Protein AF-A0A0G3GYQ6-F1 (afdb_monomer_lite)

Secondary structure (DSSP, 8-state):
-------GGGG------B-TTSSSBSB------PPPTT-SS--SEEESSS---SS--GGGTHHHHHTT-EEEEEEEGGG--TTTB-SS-TTSSEEEEEEEETTEEEEEEEEE-

Foldseek 3Di:
DDDAPCDPLVVDDPQQQAAPVRPHGQFDDDDDDDDPPPDPFDAQKDFDFDDDAPDPDCSLPVSCVVVVKTWGMKGFQSNDDPVTGDHDRRLQRKMWTWIDHVPDIDGSDMDHD

Structure (mmCIF, N/CA/C/O backbone):
data_AF-A0A0G3GYQ6-F1
#
_entry.id   AF-A0A0G3GYQ6-F1
#
loop_
_atom_site.group_PDB
_atom_site.id
_atom_site.type_symbol
_atom_site.label_atom_id
_atom_site.label_alt_id
_atom_site.label_comp_id
_atom_site.label_asym_id
_atom_site.label_entity_id
_atom_site.label_seq_id
_atom_site.pdbx_PDB_ins_code
_atom_site.Cartn_x
_atom_site.Cartn_y
_atom_site.Cartn_z
_atom_site.occupancy
_atom_site.B_iso_or_equiv
_atom_site.auth_seq_id
_atom_site.auth_comp_id
_atom_site.auth_asym_id
_atom_site.auth_atom_id
_atom_site.pdbx_PDB_model_num
ATOM 1 N N . MET A 1 1 ? -16.851 11.968 8.392 1.00 50.22 1 MET A N 1
ATOM 2 C CA . MET A 1 1 ? -16.260 11.700 7.066 1.00 50.22 1 MET A CA 1
ATOM 3 C C . MET A 1 1 ? -14.769 11.837 7.265 1.00 50.22 1 MET A C 1
ATOM 5 O O . MET A 1 1 ? -14.338 12.950 7.539 1.00 50.22 1 MET A O 1
ATOM 9 N N . PHE A 1 2 ? -14.035 10.722 7.254 1.00 51.03 2 PHE A N 1
ATOM 10 C CA . PHE A 1 2 ? -12.577 10.763 7.323 1.00 51.03 2 PHE A CA 1
ATOM 11 C C . PHE A 1 2 ? -12.071 11.525 6.097 1.00 51.03 2 PHE A C 1
ATOM 13 O O . PHE A 1 2 ? -12.585 11.336 4.991 1.00 51.03 2 PHE A O 1
ATOM 20 N N . ARG A 1 3 ? -11.129 12.439 6.305 1.00 53.16 3 ARG A N 1
ATOM 21 C CA . ARG A 1 3 ? -10.477 13.178 5.231 1.00 53.16 3 ARG A CA 1
ATOM 22 C C . ARG A 1 3 ? -9.000 12.920 5.414 1.00 53.16 3 ARG A C 1
ATOM 24 O O . ARG A 1 3 ? -8.459 13.262 6.460 1.00 53.16 3 ARG A O 1
ATOM 31 N N . HIS A 1 4 ? -8.403 12.288 4.416 1.00 53.84 4 HIS A N 1
ATOM 32 C CA . HIS A 1 4 ? -6.985 12.001 4.424 1.00 53.84 4 HIS A CA 1
ATOM 33 C C . HIS A 1 4 ? -6.212 13.291 4.739 1.00 53.84 4 HIS A C 1
ATOM 35 O O . HIS A 1 4 ? -6.507 14.321 4.115 1.00 53.84 4 HIS A O 1
ATOM 41 N N . PRO A 1 5 ? -5.284 13.292 5.711 1.00 56.50 5 PRO A N 1
ATOM 42 C CA . PRO A 1 5 ? -4.357 14.403 5.852 1.00 56.50 5 PRO A CA 1
ATOM 43 C C . PRO A 1 5 ? -3.603 14.534 4.527 1.00 56.50 5 PRO A C 1
ATOM 45 O O . PRO A 1 5 ? -2.910 13.608 4.122 1.00 56.50 5 PRO A O 1
ATOM 48 N N . PHE A 1 6 ? -3.820 15.633 3.801 1.00 56.75 6 PHE A N 1
ATOM 49 C CA . PHE A 1 6 ? -3.043 15.917 2.600 1.00 56.75 6 PHE A CA 1
ATOM 50 C C . PHE A 1 6 ? -1.616 16.182 3.047 1.00 56.75 6 PHE A C 1
ATOM 52 O O . PHE A 1 6 ? -1.373 17.110 3.821 1.00 56.75 6 PHE A O 1
ATOM 59 N N . THR A 1 7 ? -0.697 15.354 2.585 1.00 65.06 7 THR A N 1
ATOM 60 C CA . THR A 1 7 ? 0.732 15.551 2.806 1.00 65.06 7 THR A CA 1
ATOM 61 C C . THR A 1 7 ? 1.424 15.954 1.534 1.00 65.06 7 THR A C 1
ATOM 63 O O . THR A 1 7 ? 0.808 15.935 0.471 1.00 65.06 7 THR A O 1
ATOM 66 N N . GLU A 1 8 ? 2.702 16.314 1.627 1.00 66.31 8 GLU A N 1
ATOM 67 C CA . GLU A 1 8 ? 3.511 16.610 0.441 1.00 66.31 8 GLU A CA 1
ATOM 68 C C . GLU A 1 8 ? 3.432 15.458 -0.577 1.00 66.31 8 GLU A C 1
ATOM 70 O O . GLU A 1 8 ? 3.322 15.689 -1.777 1.00 66.31 8 GLU A O 1
ATOM 75 N N . GLN A 1 9 ? 3.353 14.207 -0.108 1.00 66.38 9 GLN A N 1
ATOM 76 C CA . GLN A 1 9 ? 3.163 13.032 -0.960 1.00 66.38 9 GLN A CA 1
ATOM 77 C C . GLN A 1 9 ? 1.810 13.045 -1.688 1.00 66.38 9 GLN A C 1
ATOM 79 O O . GLN A 1 9 ? 1.728 12.636 -2.839 1.00 66.38 9 GLN A O 1
ATOM 84 N N . SER A 1 10 ? 0.751 13.576 -1.073 1.00 64.81 10 SER A N 1
ATOM 85 C CA . SER A 1 10 ? -0.565 13.712 -1.718 1.00 64.81 10 SER A CA 1
ATOM 86 C C . SER A 1 10 ? -0.576 14.724 -2.873 1.00 64.81 10 SER A C 1
ATOM 88 O O . SER A 1 10 ? -1.531 14.745 -3.649 1.00 64.81 10 SER A O 1
ATOM 90 N N . GLU A 1 11 ? 0.447 15.575 -2.983 1.00 69.50 11 GLU A N 1
ATOM 91 C CA . GLU A 1 11 ? 0.607 16.533 -4.083 1.00 69.50 11 GLU A CA 1
ATOM 92 C C . GLU A 1 11 ? 1.354 15.932 -5.284 1.00 69.50 11 GLU A C 1
ATOM 94 O O . GLU A 1 11 ? 1.415 16.553 -6.349 1.00 69.50 11 GLU A O 1
ATOM 99 N N . HIS A 1 12 ? 1.889 14.713 -5.147 1.00 70.88 12 HIS A N 1
ATOM 100 C CA . HIS A 1 12 ? 2.561 14.030 -6.243 1.00 70.88 12 HIS A CA 1
ATOM 101 C C . HIS A 1 12 ? 1.546 13.670 -7.333 1.00 70.88 12 HIS A C 1
ATOM 103 O O . HIS A 1 12 ? 0.529 13.027 -7.081 1.00 70.88 12 HIS A O 1
ATOM 109 N N . THR A 1 13 ? 1.812 14.112 -8.561 1.00 66.62 13 THR A N 1
ATOM 110 C CA . THR A 1 13 ? 0.940 13.858 -9.725 1.00 66.62 13 THR A CA 1
ATOM 111 C C . THR A 1 13 ? 1.658 13.147 -10.865 1.00 66.62 13 THR A C 1
ATOM 113 O O . THR A 1 13 ? 1.001 12.697 -11.804 1.00 66.62 13 THR A O 1
ATOM 116 N N . ASP A 1 14 ? 2.978 12.980 -10.755 1.00 69.94 14 ASP A N 1
ATOM 117 C CA . ASP A 1 14 ? 3.811 12.286 -11.736 1.00 69.94 14 ASP A CA 1
ATOM 118 C C . ASP A 1 14 ? 3.699 10.762 -11.578 1.00 69.94 14 ASP A C 1
ATOM 120 O O . ASP A 1 14 ? 4.665 10.064 -11.284 1.00 69.94 14 ASP A O 1
ATOM 124 N N . PHE A 1 15 ? 2.489 10.237 -11.762 1.00 74.00 15 PHE A N 1
ATOM 125 C CA . PHE A 1 15 ? 2.252 8.804 -11.894 1.00 74.00 15 PHE A CA 1
ATOM 126 C C . PHE A 1 15 ? 2.395 8.413 -13.364 1.00 74.00 15 PHE A C 1
ATOM 128 O O . PHE A 1 15 ? 1.603 8.833 -14.214 1.00 74.00 15 PHE A O 1
ATOM 135 N N . GLN A 1 16 ? 3.394 7.592 -13.678 1.00 76.75 16 GLN A N 1
ATOM 136 C CA . GLN A 1 16 ? 3.562 7.054 -15.023 1.00 76.75 16 GLN A CA 1
ATOM 137 C C . GLN A 1 16 ? 2.802 5.737 -15.148 1.00 76.75 16 GLN A C 1
ATOM 139 O O . GLN A 1 16 ? 3.168 4.725 -14.564 1.00 76.75 16 GLN A O 1
ATOM 144 N N . LEU A 1 17 ? 1.709 5.762 -15.912 1.00 83.81 17 LEU A N 1
ATOM 145 C CA . LEU A 1 17 ? 0.943 4.555 -16.244 1.00 83.81 17 LEU A CA 1
ATOM 146 C C . LEU A 1 17 ? 1.372 3.937 -17.576 1.00 83.81 17 LEU A C 1
ATOM 148 O O . LEU A 1 17 ? 0.964 2.819 -17.891 1.00 83.81 17 LEU A O 1
ATOM 152 N N . LEU A 1 18 ? 2.174 4.666 -18.352 1.00 85.94 18 LEU A N 1
ATOM 153 C CA . LEU A 1 18 ? 2.742 4.227 -19.617 1.00 85.94 18 LEU A CA 1
ATOM 154 C C . LEU A 1 18 ? 4.253 4.088 -19.465 1.00 85.94 18 LEU A C 1
ATOM 156 O O . LEU A 1 18 ? 4.867 4.897 -18.776 1.00 85.94 18 LEU A O 1
ATOM 160 N N . ALA A 1 19 ? 4.810 3.071 -20.111 1.00 85.69 19 ALA A N 1
ATOM 161 C CA . ALA A 1 19 ? 6.244 2.876 -20.244 1.00 85.69 19 ALA A CA 1
ATOM 162 C C . ALA A 1 19 ? 6.891 4.046 -21.007 1.00 85.69 19 ALA A C 1
ATOM 164 O O . ALA A 1 19 ? 6.197 4.843 -21.648 1.00 85.69 19 ALA A O 1
ATOM 165 N N . ASP A 1 20 ? 8.221 4.091 -21.022 1.00 85.12 20 ASP A N 1
ATOM 166 C CA . ASP A 1 20 ? 9.039 5.095 -21.712 1.00 85.12 20 ASP A CA 1
ATOM 167 C C . ASP A 1 20 ? 8.691 5.247 -23.208 1.00 85.12 20 ASP A C 1
ATOM 169 O O . ASP A 1 20 ? 8.897 6.305 -23.807 1.00 85.12 20 ASP A O 1
ATOM 173 N N . ASP A 1 21 ? 8.128 4.201 -23.826 1.00 84.75 21 ASP A N 1
ATOM 174 C CA . ASP A 1 21 ? 7.648 4.224 -25.213 1.00 84.75 21 ASP A CA 1
ATOM 175 C C . ASP A 1 21 ? 6.349 5.037 -25.419 1.00 84.75 21 ASP A C 1
ATOM 177 O O . ASP A 1 21 ? 5.973 5.326 -26.558 1.00 84.75 21 ASP A O 1
ATOM 181 N N . GLY A 1 22 ? 5.666 5.421 -24.336 1.00 84.38 22 GLY A N 1
ATOM 182 C CA . GLY A 1 22 ? 4.427 6.200 -24.329 1.00 84.38 22 GLY A CA 1
ATOM 183 C C . GLY A 1 22 ? 3.195 5.459 -24.857 1.00 84.38 22 GLY A C 1
ATOM 184 O O . GLY A 1 22 ? 2.182 6.093 -25.156 1.00 84.38 22 GLY A O 1
ATOM 185 N N . THR A 1 23 ? 3.261 4.139 -25.020 1.00 83.94 23 THR A N 1
ATOM 186 C CA . THR A 1 23 ? 2.219 3.327 -25.674 1.00 83.94 23 THR A CA 1
ATOM 187 C C . THR A 1 23 ? 1.828 2.079 -24.892 1.00 83.94 23 THR A C 1
ATOM 189 O O . THR A 1 23 ? 0.663 1.677 -24.933 1.00 83.94 23 THR A O 1
ATOM 192 N N . SER A 1 24 ? 2.769 1.478 -24.170 1.00 85.12 24 SER A N 1
ATOM 193 C CA . SER A 1 24 ? 2.560 0.262 -23.389 1.00 85.12 24 SER A CA 1
ATOM 194 C C . SER A 1 24 ? 2.250 0.614 -21.931 1.00 85.12 24 SER A C 1
ATOM 196 O O . SER A 1 24 ? 2.861 1.540 -21.408 1.00 85.12 24 SER A O 1
ATOM 198 N N . PRO A 1 25 ? 1.332 -0.083 -21.236 1.00 89.19 25 PRO A N 1
ATOM 199 C CA . PRO A 1 25 ? 1.132 0.137 -19.804 1.00 89.19 25 PRO A CA 1
ATOM 200 C C . PRO A 1 25 ? 2.360 -0.323 -19.002 1.00 89.19 25 PRO A C 1
ATOM 202 O O . PRO A 1 25 ? 2.966 -1.332 -19.359 1.00 89.19 25 PRO A O 1
ATOM 205 N N . VAL A 1 26 ? 2.693 0.352 -17.896 1.00 89.62 26 VAL A N 1
ATOM 206 C CA . VAL A 1 26 ? 3.816 -0.055 -17.014 1.00 89.62 26 VAL A CA 1
ATOM 207 C C . VAL A 1 26 ? 3.558 -1.371 -16.271 1.00 89.62 26 VAL A C 1
ATOM 209 O O . VAL A 1 26 ? 4.496 -2.052 -15.866 1.00 89.62 26 VAL A O 1
ATOM 212 N N . LEU A 1 27 ? 2.284 -1.755 -16.129 1.00 88.81 27 LEU A N 1
ATOM 213 C CA . LEU A 1 27 ? 1.847 -2.983 -15.468 1.00 88.81 27 LEU A CA 1
ATOM 214 C C . LEU A 1 27 ? 0.924 -3.809 -16.360 1.00 88.81 27 LEU A C 1
ATOM 216 O O . LEU A 1 27 ? -0.007 -3.294 -16.988 1.00 88.81 27 LEU A O 1
ATOM 220 N N . ARG A 1 28 ? 1.122 -5.127 -16.347 1.00 87.62 28 ARG A N 1
ATOM 221 C CA . ARG A 1 28 ? 0.166 -6.088 -16.908 1.00 87.62 28 ARG A CA 1
ATOM 222 C C . ARG A 1 28 ? -0.876 -6.499 -15.877 1.00 87.62 28 ARG A C 1
ATOM 224 O O . ARG A 1 28 ? -0.615 -6.577 -14.681 1.00 87.62 28 ARG A O 1
ATOM 231 N N . GLN A 1 29 ? -2.062 -6.846 -16.371 1.00 86.50 29 GLN A N 1
ATOM 232 C CA . GLN A 1 29 ? -3.058 -7.539 -15.560 1.00 86.50 29 GLN A CA 1
ATOM 233 C C . GLN A 1 29 ? -2.521 -8.903 -15.117 1.00 86.50 29 GLN A C 1
ATOM 235 O O . GLN A 1 29 ? -1.895 -9.612 -15.906 1.00 86.50 29 GLN A O 1
ATOM 240 N N . ALA A 1 30 ? -2.822 -9.289 -13.881 1.00 85.12 30 ALA A N 1
ATOM 241 C CA . ALA A 1 30 ? -2.420 -10.571 -13.327 1.00 85.12 30 ALA A CA 1
ATOM 242 C C . ALA A 1 30 ? -3.441 -11.093 -12.321 1.00 85.12 30 ALA A C 1
ATOM 244 O O . ALA A 1 30 ? -4.244 -10.343 -11.764 1.00 85.12 30 ALA A O 1
ATOM 245 N N . TRP A 1 31 ? -3.381 -12.399 -12.087 1.00 86.00 31 TRP A N 1
ATOM 246 C CA . TRP A 1 31 ? -4.135 -13.051 -11.028 1.00 86.00 31 TRP A CA 1
ATOM 247 C C . TRP A 1 31 ? -3.343 -13.005 -9.726 1.00 86.00 31 TRP A C 1
ATOM 249 O O . TRP A 1 31 ? -2.136 -13.236 -9.727 1.00 86.00 31 TRP A O 1
ATOM 259 N N . LEU A 1 32 ? -4.036 -12.773 -8.613 1.00 87.12 32 LEU A N 1
ATOM 260 C CA . LEU A 1 32 ? -3.458 -12.984 -7.293 1.00 87.12 32 LEU A CA 1
ATOM 261 C C . LEU A 1 32 ? -3.464 -14.478 -6.982 1.00 87.12 32 LEU A C 1
ATOM 263 O O . LEU A 1 32 ? -4.498 -15.141 -7.094 1.00 87.12 32 LEU A O 1
ATOM 267 N N . HIS A 1 33 ? -2.312 -14.998 -6.575 1.00 84.69 33 HIS A N 1
ATOM 268 C CA . HIS A 1 33 ? -2.175 -16.366 -6.104 1.00 84.69 33 HIS A CA 1
ATOM 269 C C . HIS A 1 33 ? -1.599 -16.352 -4.684 1.00 84.69 33 HIS A C 1
ATOM 271 O O . HIS A 1 33 ? -0.667 -15.586 -4.434 1.00 84.69 33 HIS A O 1
ATOM 277 N N . PRO A 1 34 ? -2.109 -17.185 -3.755 1.00 86.81 34 PRO A N 1
ATOM 278 C CA . PRO A 1 34 ? -1.518 -17.315 -2.432 1.00 86.81 34 PRO A CA 1
ATOM 279 C C . PRO A 1 34 ? -0.034 -17.660 -2.519 1.00 86.81 34 PRO A C 1
ATOM 281 O O . PRO A 1 34 ? 0.370 -18.524 -3.306 1.00 86.81 34 PRO A O 1
ATOM 284 N N . MET A 1 35 ? 0.757 -16.990 -1.693 1.00 83.19 35 MET A N 1
ATOM 285 C CA . MET A 1 35 ? 2.184 -17.236 -1.592 1.00 83.19 35 MET A CA 1
ATOM 286 C C . MET A 1 35 ? 2.454 -18.341 -0.554 1.00 83.19 35 MET A C 1
ATOM 288 O O . MET A 1 35 ? 1.768 -18.385 0.472 1.00 83.19 35 MET A O 1
ATOM 292 N N . PRO A 1 36 ? 3.412 -19.257 -0.794 1.00 85.12 36 PRO A N 1
ATOM 293 C CA . PRO A 1 36 ? 3.892 -20.176 0.235 1.00 85.12 36 PRO A CA 1
ATOM 294 C C . PRO A 1 36 ? 4.391 -19.416 1.469 1.00 85.12 36 PRO A C 1
ATOM 296 O O . PRO A 1 36 ? 4.950 -18.329 1.343 1.00 85.12 36 PRO A O 1
ATOM 299 N N . ALA A 1 37 ? 4.218 -19.998 2.658 1.00 79.94 37 ALA A N 1
ATOM 300 C CA . ALA A 1 37 ? 4.618 -19.358 3.915 1.00 79.94 37 ALA A CA 1
ATOM 301 C C . ALA A 1 37 ? 6.139 -19.131 4.041 1.00 79.94 37 ALA A C 1
ATOM 303 O O . ALA A 1 37 ? 6.571 -18.321 4.853 1.00 79.94 37 ALA A O 1
ATOM 304 N N . ASP A 1 38 ? 6.939 -19.859 3.264 1.00 83.06 38 ASP A N 1
ATOM 305 C CA . ASP A 1 38 ? 8.401 -19.818 3.218 1.00 83.06 38 ASP A CA 1
ATOM 306 C C . ASP A 1 38 ? 8.948 -19.079 1.988 1.00 83.06 38 ASP A C 1
ATOM 308 O O . ASP A 1 38 ? 10.138 -19.167 1.691 1.00 83.06 38 ASP A O 1
ATOM 312 N N . ALA A 1 39 ? 8.099 -18.368 1.244 1.00 82.81 39 ALA A N 1
ATOM 313 C CA . ALA A 1 39 ? 8.555 -17.629 0.081 1.00 82.81 39 ALA A CA 1
ATOM 314 C C . ALA A 1 39 ? 9.468 -16.460 0.479 1.00 82.81 39 ALA A C 1
ATOM 316 O O . ALA A 1 39 ? 9.103 -15.599 1.274 1.00 82.81 39 ALA A O 1
ATOM 317 N N . GLU A 1 40 ? 10.639 -16.397 -0.149 1.00 83.81 40 GLU A N 1
ATOM 318 C CA . GLU A 1 40 ? 11.615 -15.312 0.007 1.00 83.81 40 GLU A CA 1
ATOM 319 C C . GLU A 1 40 ? 11.281 -14.124 -0.916 1.00 83.81 40 GLU A C 1
ATOM 321 O O . GLU A 1 40 ? 12.120 -13.661 -1.688 1.00 83.81 40 GLU A O 1
ATOM 326 N N . ARG A 1 41 ? 10.019 -13.680 -0.919 1.00 83.94 41 ARG A N 1
ATOM 327 C CA . ARG A 1 41 ? 9.543 -12.557 -1.739 1.00 83.94 41 ARG A CA 1
ATOM 328 C C . ARG A 1 41 ? 8.542 -11.709 -0.972 1.00 83.94 41 ARG A C 1
ATOM 330 O O . ARG A 1 41 ? 7.770 -12.236 -0.175 1.00 83.94 41 ARG A O 1
ATOM 337 N N . THR A 1 42 ? 8.528 -10.415 -1.266 1.00 87.81 42 THR A N 1
ATOM 338 C CA . THR A 1 42 ? 7.492 -9.503 -0.786 1.00 87.81 42 THR A CA 1
ATOM 339 C C . THR A 1 42 ? 6.163 -9.854 -1.468 1.00 87.81 42 THR A C 1
ATOM 341 O O . THR A 1 42 ? 6.123 -10.021 -2.690 1.00 87.81 42 THR A O 1
ATOM 344 N N . PRO A 1 43 ? 5.061 -10.041 -0.726 1.00 90.19 43 PRO A N 1
ATOM 345 C CA . PRO A 1 43 ? 3.751 -10.245 -1.329 1.00 90.19 43 PRO A CA 1
ATOM 346 C C . PRO A 1 43 ? 3.179 -8.917 -1.839 1.00 90.19 43 PRO A C 1
ATOM 348 O O . PRO A 1 43 ? 3.153 -7.929 -1.116 1.00 90.19 43 PRO A O 1
ATOM 351 N N . ILE A 1 44 ? 2.610 -8.924 -3.047 1.00 91.75 44 ILE A N 1
ATOM 352 C CA . ILE A 1 44 ? 1.899 -7.754 -3.596 1.00 91.75 44 ILE A CA 1
ATOM 353 C C . ILE A 1 44 ? 0.695 -7.332 -2.746 1.00 91.75 44 ILE A C 1
ATOM 355 O O . ILE A 1 44 ? 0.312 -6.171 -2.750 1.00 91.75 44 ILE A O 1
ATOM 359 N N . LEU A 1 45 ? 0.059 -8.278 -2.053 1.00 92.88 45 LEU A N 1
ATOM 360 C CA . LEU A 1 45 ? -1.085 -8.036 -1.183 1.00 92.88 45 LEU A CA 1
ATOM 361 C C . LEU A 1 45 ? -0.846 -8.747 0.143 1.00 92.88 45 LEU A C 1
ATOM 363 O O . LEU A 1 45 ? -0.795 -9.978 0.186 1.00 92.88 45 LEU A O 1
ATOM 367 N N . THR A 1 46 ? -0.797 -7.972 1.218 1.00 92.00 46 THR A N 1
ATOM 368 C CA . THR A 1 46 ? -0.845 -8.490 2.585 1.00 92.00 46 THR A CA 1
ATOM 369 C C . THR A 1 46 ? -2.195 -8.145 3.186 1.00 92.00 46 THR A C 1
ATOM 371 O O . THR A 1 46 ? -2.605 -6.990 3.158 1.00 92.00 46 THR A O 1
ATOM 374 N N . VAL A 1 47 ? -2.891 -9.145 3.726 1.00 92.12 47 VAL A N 1
ATOM 375 C CA . VAL A 1 47 ? -4.123 -8.973 4.509 1.00 92.12 47 VAL A CA 1
ATOM 376 C C . VAL A 1 47 ? -3.785 -9.319 5.951 1.00 92.12 47 VAL A C 1
ATOM 378 O O . VAL A 1 47 ? -3.228 -10.390 6.199 1.00 92.12 47 VAL A O 1
ATOM 381 N N . GLY A 1 48 ? -4.112 -8.447 6.896 1.00 86.56 48 GLY A N 1
ATOM 382 C CA . GLY A 1 48 ? -3.736 -8.662 8.289 1.00 86.56 48 GLY A CA 1
ATOM 383 C C . GLY A 1 48 ? -4.194 -7.550 9.215 1.00 86.56 48 GLY A C 1
ATOM 384 O O . GLY A 1 48 ? -4.964 -6.680 8.816 1.00 86.56 48 GLY A O 1
ATOM 385 N N . ASP A 1 49 ? -3.705 -7.616 10.451 1.00 73.62 49 ASP A N 1
ATOM 386 C CA . ASP A 1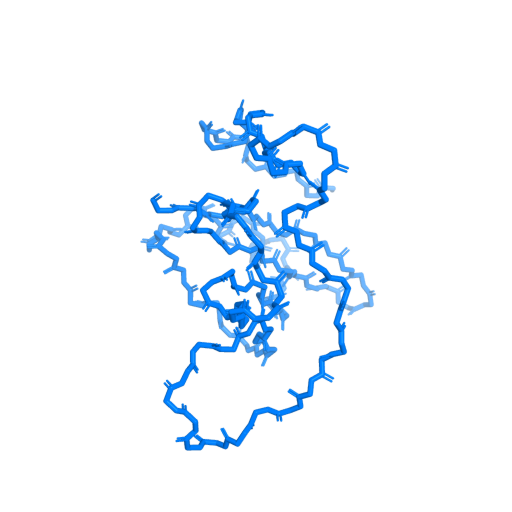 49 ? -4.156 -6.753 11.544 1.00 73.62 49 ASP A CA 1
ATOM 387 C C . ASP A 1 49 ? -3.276 -5.504 11.734 1.00 73.62 49 ASP A C 1
ATOM 389 O O . ASP A 1 49 ? -3.762 -4.500 12.246 1.00 73.62 49 ASP A O 1
ATOM 393 N N . GLU A 1 50 ? -2.015 -5.523 11.276 1.00 85.25 50 GLU A N 1
ATOM 394 C CA . GLU A 1 50 ? -1.080 -4.396 11.415 1.00 85.25 50 GLU A CA 1
ATOM 395 C C . GLU A 1 50 ? -0.386 -4.049 10.084 1.00 85.25 50 GLU A C 1
ATOM 397 O O . GLU A 1 50 ? 0.071 -4.955 9.375 1.00 85.25 50 GLU A O 1
ATOM 402 N N . PRO A 1 51 ? -0.280 -2.754 9.727 1.00 87.12 51 PRO A N 1
ATOM 403 C CA . PRO A 1 51 ? 0.444 -2.321 8.541 1.00 87.12 51 PRO A CA 1
ATOM 404 C C . PRO A 1 51 ? 1.958 -2.321 8.785 1.00 87.12 51 PRO A C 1
ATOM 406 O O . PRO A 1 51 ? 2.443 -1.787 9.780 1.00 87.12 51 PRO A O 1
ATOM 409 N N . THR A 1 52 ? 2.730 -2.838 7.830 1.00 85.88 52 THR A N 1
ATOM 410 C CA . THR A 1 52 ? 4.165 -2.532 7.738 1.00 85.88 52 THR A CA 1
ATOM 411 C C . THR A 1 52 ? 4.323 -1.245 6.944 1.00 85.88 52 THR A C 1
ATOM 413 O O . THR A 1 52 ? 4.024 -1.231 5.755 1.00 85.88 52 THR A O 1
ATOM 416 N N . LEU A 1 53 ? 4.730 -0.163 7.609 1.00 87.38 53 LEU A N 1
ATOM 417 C CA . LEU A 1 53 ? 4.894 1.148 6.982 1.00 87.38 53 LEU A CA 1
ATOM 418 C C . LEU A 1 53 ? 6.290 1.279 6.353 1.00 87.38 53 LEU A C 1
ATOM 420 O O . LEU A 1 53 ? 7.273 0.839 6.943 1.00 87.38 53 LEU A O 1
ATOM 424 N N . ILE A 1 54 ? 6.383 1.935 5.193 1.00 84.06 54 ILE A N 1
ATOM 425 C CA . ILE A 1 54 ? 7.664 2.330 4.573 1.00 84.06 54 ILE A CA 1
ATOM 426 C C . ILE A 1 54 ? 8.296 3.456 5.400 1.00 84.06 54 ILE A C 1
ATOM 428 O O . ILE A 1 54 ? 9.500 3.476 5.649 1.00 84.06 54 ILE A O 1
ATOM 432 N N . GLN A 1 55 ? 7.460 4.392 5.849 1.00 80.44 55 GLN A N 1
ATOM 433 C CA . GLN A 1 55 ? 7.819 5.483 6.744 1.00 80.44 55 GLN A CA 1
ATOM 434 C C . GLN A 1 55 ? 7.112 5.234 8.080 1.00 80.44 55 GLN A C 1
ATOM 436 O O . GLN A 1 55 ? 5.882 5.302 8.149 1.00 80.44 55 GLN A O 1
ATOM 441 N N . GLU A 1 56 ? 7.875 4.916 9.130 1.00 75.12 56 GLU A N 1
ATOM 442 C CA . GLU A 1 56 ? 7.362 4.629 10.482 1.00 75.12 56 GLU A CA 1
ATOM 443 C C . GLU A 1 56 ? 6.873 5.905 11.196 1.00 75.12 56 GLU A C 1
ATOM 445 O O . GLU A 1 56 ? 7.401 6.328 12.226 1.00 75.12 56 GLU A O 1
ATOM 450 N N . GLU A 1 57 ? 5.852 6.549 10.636 1.00 76.44 57 GLU A N 1
ATOM 451 C CA . GLU A 1 57 ? 5.262 7.768 11.177 1.00 76.44 57 GLU A CA 1
ATOM 452 C C . GLU A 1 57 ? 3.801 7.534 11.574 1.00 76.44 57 GLU A C 1
ATOM 454 O O . GLU A 1 57 ? 2.935 7.313 10.728 1.00 76.44 57 GLU A O 1
ATOM 459 N N . GLY A 1 58 ? 3.501 7.658 12.872 1.00 76.19 58 GLY A N 1
ATOM 460 C CA . GLY A 1 58 ? 2.141 7.475 13.402 1.00 76.19 58 GLY A CA 1
ATOM 461 C C . GLY A 1 58 ? 1.103 8.439 12.816 1.0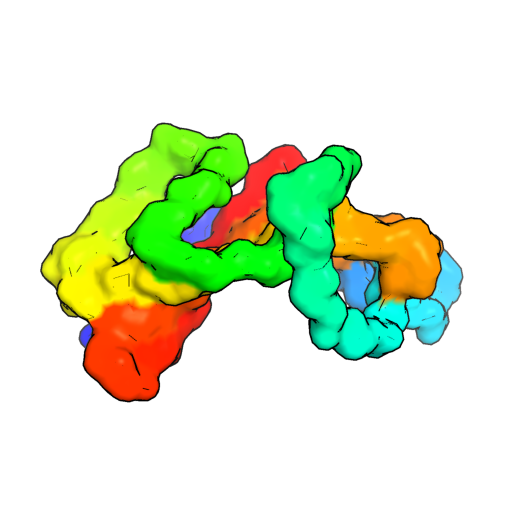0 76.19 58 GLY A C 1
ATOM 462 O O . GLY A 1 58 ? -0.086 8.143 12.813 1.00 76.19 58 GLY A O 1
ATOM 463 N N . TYR A 1 59 ? 1.522 9.562 12.218 1.00 80.69 59 TYR A N 1
ATOM 464 C CA . TYR A 1 59 ? 0.587 10.514 11.609 1.00 80.69 59 TYR A CA 1
ATOM 465 C C . TYR A 1 59 ? -0.288 9.874 10.506 1.00 80.69 59 TYR A C 1
ATOM 467 O O . TYR A 1 59 ? -1.421 10.319 10.306 1.00 80.69 59 TYR A O 1
ATOM 475 N N . TYR A 1 60 ? 0.208 8.845 9.807 1.00 82.00 60 TYR A N 1
ATOM 476 C CA . TYR A 1 60 ? -0.549 8.147 8.765 1.00 82.00 60 TYR A CA 1
ATOM 477 C C . TYR A 1 60 ? -1.692 7.297 9.349 1.00 82.00 60 TYR A C 1
ATOM 479 O O . TYR A 1 60 ? -2.784 7.245 8.781 1.00 82.00 60 TYR A O 1
ATOM 487 N N . THR A 1 61 ? -1.454 6.645 10.488 1.00 87.44 61 THR A N 1
ATOM 488 C CA . THR A 1 61 ? -2.343 5.631 11.072 1.00 87.44 61 THR A CA 1
ATOM 489 C C . THR A 1 61 ? -3.235 6.198 12.176 1.00 87.44 61 THR A C 1
ATOM 491 O O . THR A 1 61 ? -4.435 5.917 12.196 1.00 87.44 61 THR A O 1
ATOM 494 N N . ASP A 1 62 ? -2.700 7.069 13.037 1.00 88.88 62 ASP A N 1
ATOM 495 C CA . ASP A 1 62 ? -3.379 7.587 14.231 1.00 88.88 62 ASP A CA 1
ATOM 496 C C . ASP A 1 62 ? -4.755 8.217 13.932 1.00 88.88 62 ASP A C 1
ATOM 498 O O . ASP A 1 62 ? -5.706 7.956 14.680 1.00 88.88 62 ASP A O 1
ATOM 502 N N . PRO A 1 63 ? -4.936 9.028 12.864 1.00 88.31 63 PRO A N 1
ATOM 503 C CA . PRO A 1 63 ? -6.234 9.633 12.573 1.00 88.31 63 PRO A CA 1
ATOM 504 C C . PRO A 1 63 ? -7.290 8.609 12.137 1.00 88.31 63 PRO A C 1
ATOM 506 O O . PRO A 1 63 ? -8.468 8.779 12.448 1.00 88.31 63 PRO A O 1
ATOM 509 N N . LEU A 1 64 ? -6.885 7.554 11.420 1.00 90.00 64 LEU A N 1
ATOM 510 C CA . LEU A 1 64 ? -7.771 6.468 10.989 1.00 90.00 64 LEU A CA 1
ATOM 511 C C . LEU A 1 64 ? -8.216 5.643 12.195 1.00 90.00 64 LEU A C 1
ATOM 513 O O . LEU A 1 64 ? -9.415 5.455 12.412 1.00 90.00 64 LEU A O 1
ATOM 517 N N . GLU A 1 65 ? -7.254 5.221 13.008 1.00 90.88 65 GLU A N 1
ATOM 518 C CA . GLU A 1 65 ? -7.491 4.410 14.201 1.00 90.88 65 GLU A CA 1
ATOM 519 C C . GLU A 1 65 ? -8.351 5.157 15.229 1.00 90.88 65 GLU A C 1
ATOM 521 O O . GLU A 1 65 ? -9.302 4.595 15.777 1.00 90.88 65 GLU A O 1
ATOM 526 N N . SER A 1 66 ? -8.112 6.460 15.414 1.00 91.56 66 SER A N 1
ATOM 527 C CA . SER A 1 66 ? -8.928 7.318 16.289 1.00 91.56 66 SER A CA 1
ATOM 528 C C . SER A 1 66 ? -10.382 7.457 15.816 1.00 91.56 66 SER A C 1
ATOM 530 O O . SER A 1 66 ? -11.288 7.602 16.638 1.00 91.56 66 SER A O 1
ATOM 532 N N . ASP A 1 67 ? -10.624 7.374 14.504 1.00 92.06 67 ASP A N 1
ATOM 533 C CA . ASP A 1 67 ? -11.960 7.370 13.889 1.00 92.06 67 ASP A CA 1
ATOM 534 C C . ASP A 1 67 ? -12.604 5.962 13.862 1.00 92.06 67 ASP A C 1
ATOM 536 O O . ASP A 1 67 ? -13.701 5.777 13.309 1.00 92.06 67 ASP A O 1
ATOM 540 N N . GLY A 1 68 ? -11.950 4.965 14.467 1.00 93.56 68 GLY A N 1
ATOM 541 C CA . GLY A 1 68 ? -12.412 3.581 14.562 1.00 93.56 68 GLY A CA 1
ATOM 542 C C . GLY A 1 68 ? -12.215 2.769 13.283 1.00 93.56 68 GLY A C 1
ATOM 543 O O . GLY A 1 68 ? -12.941 1.800 13.071 1.00 93.56 68 GLY A O 1
ATOM 544 N N . TRP A 1 69 ? -11.308 3.191 12.402 1.00 94.00 69 TRP A N 1
ATOM 545 C CA . TRP A 1 69 ? -10.882 2.386 11.263 1.00 94.00 69 TRP A CA 1
ATOM 546 C C . TRP A 1 69 ? -9.787 1.411 11.681 1.00 94.00 69 TRP A C 1
ATOM 548 O O . TRP A 1 69 ? -8.845 1.778 12.373 1.00 94.00 69 TRP A O 1
ATOM 558 N N . GLU A 1 70 ? -9.896 0.180 11.205 1.00 94.00 70 GLU A N 1
ATOM 559 C CA . GLU A 1 70 ? -8.933 -0.892 11.436 1.00 94.00 70 GLU A CA 1
ATOM 560 C C . GLU A 1 70 ? -8.175 -1.160 10.138 1.00 94.00 70 GLU A C 1
ATOM 562 O O . GLU A 1 70 ? -8.774 -1.125 9.053 1.00 94.00 70 GLU A O 1
ATOM 567 N N . PHE A 1 71 ? -6.873 -1.439 10.230 1.00 94.38 71 PHE A N 1
ATOM 568 C CA . PHE A 1 71 ? -6.117 -1.907 9.074 1.00 94.38 71 PHE A CA 1
ATOM 569 C C . PHE A 1 71 ? -6.756 -3.189 8.525 1.00 94.38 71 PHE A C 1
ATOM 571 O O . PHE A 1 71 ? -7.301 -4.015 9.261 1.00 94.38 71 PHE A O 1
ATOM 578 N N . PHE A 1 72 ? -6.755 -3.316 7.202 1.00 95.38 72 PHE A N 1
ATOM 579 C CA . PHE A 1 72 ? -7.297 -4.483 6.519 1.00 95.38 72 PHE A CA 1
ATOM 580 C C . PHE A 1 72 ? -6.262 -5.121 5.605 1.00 95.38 72 PHE A C 1
ATOM 582 O O . PHE A 1 72 ? -6.068 -6.337 5.636 1.00 95.38 72 PHE A O 1
ATOM 589 N N . ALA A 1 73 ? -5.638 -4.310 4.754 1.00 95.56 73 ALA A N 1
ATOM 590 C CA . ALA A 1 73 ? -4.685 -4.801 3.779 1.00 95.56 73 ALA A CA 1
ATOM 591 C C . ALA A 1 73 ? -3.742 -3.705 3.290 1.00 95.56 73 ALA A C 1
ATOM 593 O O . ALA A 1 73 ? -4.103 -2.528 3.291 1.00 95.56 73 ALA A O 1
ATOM 594 N N . CYS A 1 74 ? -2.571 -4.093 2.798 1.00 94.50 74 CYS A N 1
ATOM 595 C CA . CYS A 1 74 ? -1.716 -3.227 1.996 1.00 94.50 74 CYS A CA 1
ATOM 596 C C . CYS A 1 74 ? -1.411 -3.872 0.644 1.00 94.50 74 CYS A C 1
ATOM 598 O O . CYS A 1 74 ? -1.276 -5.094 0.538 1.00 94.50 74 CYS A O 1
ATOM 600 N N . PHE A 1 75 ? -1.321 -3.028 -0.379 1.00 93.44 75 PHE A N 1
ATOM 601 C CA . PHE A 1 75 ? -0.739 -3.377 -1.663 1.00 93.44 75 PHE A CA 1
ATOM 602 C C . PHE A 1 75 ? 0.678 -2.831 -1.701 1.00 93.44 75 PHE A C 1
ATOM 604 O O . PHE A 1 75 ? 0.832 -1.614 -1.637 1.00 93.44 75 PHE A O 1
ATOM 611 N N . ASP A 1 76 ? 1.668 -3.712 -1.775 1.00 92.19 76 ASP A N 1
ATOM 612 C CA . ASP A 1 76 ? 3.084 -3.355 -1.798 1.00 92.19 76 ASP A CA 1
ATOM 613 C C . ASP A 1 76 ? 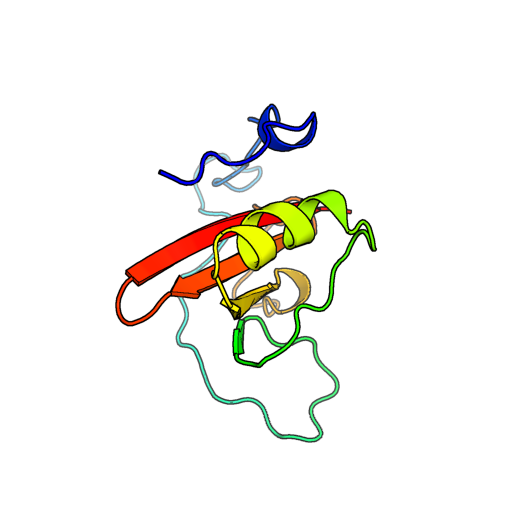3.640 -3.595 -3.196 1.00 92.19 76 ASP A C 1
ATOM 615 O O . ASP A 1 76 ? 3.547 -4.703 -3.738 1.00 92.19 76 ASP A O 1
ATOM 619 N N . GLU A 1 77 ? 4.171 -2.547 -3.816 1.00 91.81 77 GLU A N 1
ATOM 620 C CA . GLU A 1 77 ? 4.638 -2.670 -5.183 1.00 91.81 77 GLU A CA 1
ATOM 621 C C . GLU A 1 77 ? 5.943 -3.440 -5.341 1.00 91.81 77 GLU A C 1
ATOM 623 O O . GLU A 1 77 ? 6.171 -4.006 -6.409 1.00 91.81 77 GLU A O 1
ATOM 628 N N . ASP A 1 78 ? 6.738 -3.581 -4.278 1.00 90.69 78 ASP A N 1
ATOM 629 C CA . ASP A 1 78 ? 7.900 -4.476 -4.266 1.00 90.69 78 ASP A CA 1
ATOM 630 C C . ASP A 1 78 ? 7.485 -5.942 -4.513 1.00 90.69 78 ASP A C 1
ATOM 632 O O . ASP A 1 78 ? 8.281 -6.777 -4.939 1.00 90.69 78 ASP A O 1
ATOM 636 N N . GLY A 1 79 ? 6.199 -6.258 -4.324 1.00 90.94 79 GLY A N 1
ATOM 637 C CA . GLY A 1 79 ? 5.624 -7.558 -4.640 1.00 90.94 79 GLY A CA 1
ATOM 638 C C . GLY A 1 79 ? 5.263 -7.803 -6.109 1.00 90.94 79 GLY A C 1
ATOM 639 O O . GLY A 1 79 ? 4.784 -8.899 -6.424 1.00 90.94 79 GLY A O 1
ATOM 640 N N . TYR A 1 80 ? 5.450 -6.844 -7.026 1.00 90.56 80 TYR A N 1
ATOM 641 C CA . TYR A 1 80 ? 5.292 -7.120 -8.459 1.00 90.56 80 TYR A CA 1
ATOM 642 C C . TYR A 1 80 ? 6.334 -8.137 -8.931 1.00 90.56 80 TYR A C 1
ATOM 644 O O . TYR A 1 80 ? 7.523 -8.005 -8.656 1.00 90.56 80 TYR A O 1
ATOM 652 N N . CYS A 1 81 ? 5.912 -9.146 -9.697 1.00 85.44 81 CYS A N 1
ATOM 653 C CA . CYS A 1 81 ? 6.877 -10.008 -10.370 1.00 85.44 81 CYS A CA 1
ATOM 654 C C . CYS A 1 81 ? 7.391 -9.370 -11.672 1.00 85.44 81 CYS A C 1
ATOM 656 O O . CYS A 1 81 ? 6.695 -8.575 -12.306 1.00 85.44 81 CYS A O 1
ATOM 658 N N . ASP A 1 82 ? 8.575 -9.793 -12.121 1.00 81.31 82 ASP A N 1
ATOM 659 C CA . ASP A 1 82 ? 9.226 -9.307 -13.351 1.00 81.31 82 ASP A CA 1
ATOM 660 C C . ASP A 1 82 ? 8.357 -9.451 -14.618 1.00 81.31 82 ASP A C 1
ATOM 662 O O . ASP A 1 82 ? 8.562 -8.769 -15.616 1.00 81.31 82 ASP A O 1
ATOM 666 N N . GLU A 1 83 ? 7.384 -10.365 -14.614 1.00 83.50 8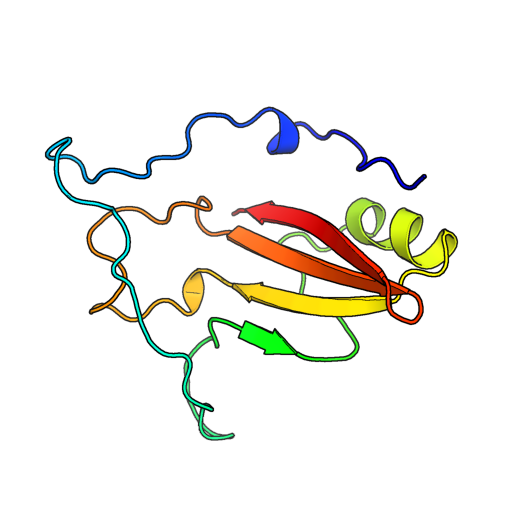3 GLU A N 1
ATOM 667 C CA . GLU A 1 83 ? 6.463 -10.562 -15.741 1.00 83.50 83 GLU A CA 1
ATOM 668 C C . GLU A 1 83 ? 5.283 -9.572 -15.724 1.00 83.50 83 GLU A C 1
ATOM 670 O O . GLU A 1 83 ? 4.614 -9.383 -16.750 1.00 83.50 83 GLU A O 1
ATOM 675 N N . GLN A 1 84 ? 5.013 -8.966 -14.562 1.00 86.50 84 GLN A N 1
ATOM 676 C CA . GLN A 1 84 ? 3.952 -7.988 -14.330 1.00 86.50 84 GLN A CA 1
ATOM 677 C C . GLN A 1 84 ? 4.436 -6.557 -14.544 1.00 86.50 84 GLN A C 1
ATOM 679 O O . GLN A 1 84 ? 3.735 -5.796 -15.215 1.00 86.50 84 GLN A O 1
ATOM 684 N N . LEU A 1 85 ? 5.594 -6.205 -13.981 1.00 87.94 85 LEU A N 1
ATOM 685 C CA . LEU A 1 85 ? 6.199 -4.882 -14.099 1.00 87.94 85 LEU A CA 1
ATOM 686 C C . LEU A 1 85 ? 7.030 -4.800 -15.379 1.00 87.94 85 LEU A C 1
ATOM 688 O O . LEU A 1 85 ? 8.009 -5.519 -15.543 1.00 87.94 85 LEU A O 1
ATOM 692 N N . LEU A 1 86 ? 6.612 -3.944 -16.308 1.00 83.44 86 LEU A N 1
ATOM 693 C CA . LEU A 1 86 ? 7.251 -3.823 -17.620 1.00 83.44 86 LEU A CA 1
ATOM 694 C C . LEU A 1 86 ? 8.271 -2.694 -17.696 1.00 83.44 86 LEU A C 1
ATOM 696 O O . LEU A 1 86 ? 9.111 -2.710 -18.593 1.00 83.44 86 LEU A O 1
ATOM 700 N N . ASP A 1 87 ? 8.154 -1.716 -16.804 1.00 84.50 87 ASP A N 1
A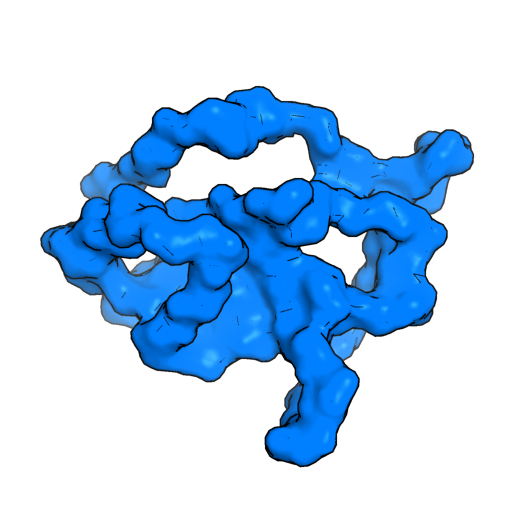TOM 701 C CA . ASP A 1 87 ? 9.009 -0.539 -16.790 1.00 84.50 87 ASP A CA 1
ATOM 702 C C . ASP A 1 87 ? 9.079 0.036 -15.365 1.00 84.50 87 ASP A C 1
ATOM 704 O O . ASP A 1 87 ? 9.589 -0.627 -14.463 1.00 84.50 87 ASP A O 1
ATOM 708 N N . GLN A 1 88 ? 8.518 1.224 -15.136 1.00 85.75 88 GLN A N 1
ATOM 709 C CA . GLN A 1 88 ? 8.582 1.918 -13.855 1.00 85.75 88 GLN A CA 1
ATOM 710 C C . GLN A 1 88 ? 7.481 1.497 -12.881 1.00 85.75 88 GLN A C 1
ATOM 712 O O . GLN A 1 88 ? 6.345 1.213 -13.266 1.00 85.75 88 GLN A O 1
ATOM 717 N N . TYR A 1 89 ? 7.830 1.539 -11.598 1.00 87.69 89 TYR A N 1
ATOM 718 C CA . TYR A 1 89 ? 6.947 1.348 -10.453 1.00 87.69 89 TYR A CA 1
ATOM 719 C C . TYR A 1 89 ? 5.918 2.492 -10.371 1.00 87.69 89 TYR A C 1
ATOM 721 O O . TYR A 1 89 ? 6.291 3.636 -10.090 1.00 87.69 89 TYR A O 1
ATOM 729 N N . PRO A 1 90 ? 4.624 2.241 -10.649 1.00 86.94 90 PRO A N 1
ATOM 730 C CA . PRO A 1 90 ? 3.637 3.311 -10.753 1.00 86.94 90 PRO A CA 1
ATOM 731 C C . PRO A 1 90 ? 3.287 3.950 -9.414 1.00 86.94 90 PRO A C 1
ATOM 733 O O . PRO A 1 90 ? 2.622 4.980 -9.431 1.00 86.94 90 PRO A O 1
ATOM 736 N N . LEU A 1 91 ? 3.682 3.367 -8.277 1.00 85.50 91 LEU A N 1
ATOM 737 C CA . LEU A 1 91 ? 3.493 3.958 -6.950 1.00 85.50 91 LEU A CA 1
ATOM 738 C C . LEU A 1 91 ? 4.816 4.485 -6.355 1.00 85.50 91 LEU A C 1
ATOM 740 O O . LEU A 1 91 ? 4.862 4.782 -5.163 1.00 85.50 91 LEU A O 1
ATOM 744 N N . ILE A 1 92 ? 5.855 4.651 -7.192 1.00 87.06 92 ILE A N 1
ATOM 745 C CA . ILE A 1 92 ? 7.166 5.233 -6.852 1.00 87.06 92 ILE A CA 1
ATOM 746 C C . ILE A 1 92 ? 7.891 4.475 -5.723 1.00 87.06 92 ILE A C 1
ATOM 748 O O . ILE A 1 92 ? 8.385 5.065 -4.773 1.00 87.06 92 ILE A O 1
ATOM 752 N N . TYR A 1 93 ? 7.975 3.153 -5.823 1.00 87.12 93 TYR A N 1
ATOM 753 C CA . TYR A 1 93 ? 8.451 2.269 -4.748 1.00 87.12 93 TYR A CA 1
ATOM 754 C C . TYR A 1 93 ? 7.640 2.413 -3.446 1.00 87.12 93 TYR A C 1
ATOM 756 O O . TYR A 1 93 ? 8.183 2.576 -2.353 1.00 87.12 93 TYR A O 1
ATOM 764 N N . GLY A 1 94 ? 6.319 2.405 -3.579 1.00 90.56 94 GLY A N 1
ATOM 765 C CA . GLY A 1 94 ? 5.346 2.650 -2.544 1.00 90.56 94 GLY A CA 1
ATOM 766 C C . GLY A 1 94 ? 4.302 1.566 -2.307 1.00 90.56 94 GLY A C 1
ATOM 767 O O . GLY A 1 94 ? 4.129 0.608 -3.060 1.00 90.56 94 GLY A O 1
ATOM 768 N N . SER A 1 95 ? 3.545 1.793 -1.236 1.00 91.75 95 SER A N 1
ATOM 769 C CA . SER A 1 95 ? 2.505 0.897 -0.742 1.00 91.75 95 SER A CA 1
ATOM 770 C C . SER A 1 95 ? 1.205 1.652 -0.488 1.00 91.75 95 SER A C 1
ATOM 772 O O . SER A 1 95 ? 1.204 2.777 0.020 1.00 91.75 95 SER A O 1
ATOM 774 N N . LEU A 1 96 ? 0.082 1.030 -0.848 1.00 92.00 96 LEU A N 1
ATOM 775 C CA . LEU A 1 96 ? -1.269 1.559 -0.666 1.00 92.00 96 LEU A CA 1
ATOM 776 C C . LEU A 1 96 ? -1.989 0.794 0.444 1.00 92.00 96 LEU A C 1
ATOM 778 O O . LEU A 1 96 ? -2.173 -0.418 0.354 1.00 92.00 96 LEU A O 1
ATOM 782 N N . TYR A 1 97 ? -2.456 1.509 1.460 1.00 92.75 97 TYR A N 1
ATOM 783 C CA . TYR A 1 97 ? -3.042 0.928 2.664 1.00 92.75 97 TYR A CA 1
ATOM 784 C C . TYR A 1 97 ? -4.565 1.052 2.633 1.00 92.75 97 TYR A C 1
ATOM 786 O O . TYR A 1 97 ? -5.123 2.116 2.357 1.00 92.75 97 TYR A O 1
ATOM 794 N N . VAL A 1 98 ? -5.250 -0.046 2.929 1.00 94.06 98 VAL A N 1
ATOM 795 C CA . VAL A 1 98 ? -6.707 -0.170 2.963 1.00 94.06 98 VAL A CA 1
ATOM 796 C C . VAL A 1 98 ? -7.145 -0.400 4.399 1.00 94.06 98 VAL A C 1
ATOM 798 O O . VAL A 1 98 ? -6.606 -1.253 5.105 1.00 94.06 98 VAL A O 1
ATOM 801 N N . TYR A 1 99 ? -8.164 0.347 4.801 1.00 93.88 99 TYR A N 1
ATOM 802 C CA . TYR A 1 99 ? -8.757 0.292 6.126 1.00 93.88 99 TYR A CA 1
ATOM 803 C C . TYR A 1 99 ? -10.236 -0.062 6.033 1.00 93.88 99 TYR A C 1
ATOM 805 O O . TYR A 1 99 ? -10.905 0.251 5.042 1.00 93.88 99 TYR A O 1
ATOM 813 N N . ARG A 1 100 ? -10.761 -0.690 7.084 1.00 94.94 100 ARG A N 1
ATOM 814 C CA . ARG A 1 100 ? -12.172 -1.063 7.198 1.00 94.94 100 ARG A CA 1
ATOM 815 C C . ARG A 1 100 ? -12.793 -0.584 8.504 1.00 94.94 100 ARG A C 1
ATOM 817 O O . ARG A 1 100 ? -12.112 -0.452 9.516 1.00 94.94 100 ARG A O 1
ATOM 824 N N . ARG A 1 101 ? -14.104 -0.367 8.494 1.00 94.31 101 ARG A N 1
ATOM 825 C CA . ARG A 1 101 ? -14.903 -0.094 9.693 1.00 94.31 101 ARG A CA 1
ATOM 826 C C . ARG A 1 101 ? -16.279 -0.726 9.532 1.00 94.31 101 ARG A C 1
ATOM 828 O O . ARG A 1 101 ? -17.135 -0.205 8.824 1.00 94.31 101 ARG A O 1
ATOM 835 N N . GLY A 1 102 ? -16.489 -1.874 10.174 1.00 91.81 102 GLY A N 1
ATOM 836 C CA . GLY A 1 102 ? -17.657 -2.712 9.891 1.00 91.81 102 GLY A CA 1
ATOM 837 C C . GLY A 1 102 ? -17.596 -3.264 8.464 1.00 91.81 102 GLY A C 1
ATOM 838 O O . GLY A 1 102 ? -16.649 -3.973 8.131 1.00 91.81 102 GLY A O 1
ATOM 839 N N . GLU A 1 103 ? -18.595 -2.932 7.642 1.00 92.38 103 GLU A N 1
ATOM 840 C CA . GLU A 1 103 ? -18.665 -3.306 6.216 1.00 92.38 103 GLU A CA 1
ATOM 841 C C . GLU A 1 103 ? -18.108 -2.218 5.276 1.00 92.38 103 GLU A C 1
ATOM 843 O O . GLU A 1 103 ? -18.010 -2.438 4.069 1.00 92.38 103 GLU A O 1
ATOM 848 N N . ASP A 1 104 ? -17.729 -1.053 5.814 1.00 93.50 104 ASP A N 1
ATOM 849 C CA . ASP A 1 104 ? -17.170 0.048 5.032 1.00 93.50 104 ASP A CA 1
ATOM 850 C C . ASP A 1 104 ? -15.665 -0.141 4.815 1.00 93.50 104 ASP A C 1
ATOM 852 O O . ASP A 1 104 ? -14.941 -0.506 5.744 1.00 93.50 104 ASP A O 1
ATOM 856 N N . PHE A 1 105 ? -15.186 0.195 3.615 1.00 92.62 105 PHE A N 1
ATOM 857 C CA . PHE A 1 105 ? -13.765 0.216 3.258 1.00 92.62 105 PHE A CA 1
ATOM 858 C C . PHE A 1 105 ? -13.342 1.606 2.785 1.00 92.62 105 PHE A C 1
ATOM 860 O O . PHE A 1 105 ? -14.108 2.312 2.125 1.00 92.62 105 PHE A O 1
ATOM 867 N N . THR A 1 106 ? -12.101 1.982 3.080 1.00 89.75 106 THR A N 1
ATOM 868 C CA . THR A 1 106 ? -11.461 3.187 2.551 1.00 89.75 106 THR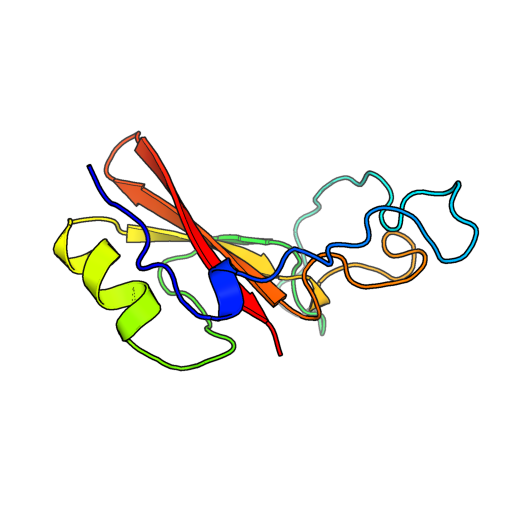 A CA 1
ATOM 869 C C . THR A 1 106 ? -10.012 2.907 2.189 1.00 89.75 106 THR A C 1
ATOM 871 O O . THR A 1 106 ? -9.343 2.093 2.825 1.00 89.75 106 THR A O 1
ATOM 874 N N . PHE A 1 107 ? -9.505 3.636 1.200 1.00 86.81 107 PHE A N 1
ATOM 875 C CA . PHE A 1 107 ? -8.065 3.824 1.089 1.00 86.81 107 PHE A CA 1
ATOM 876 C C . PHE A 1 107 ? -7.641 4.754 2.224 1.00 86.81 107 PHE A C 1
ATOM 878 O O . PHE A 1 107 ? -8.196 5.847 2.372 1.00 86.81 107 PHE A O 1
ATOM 885 N N . GLY A 1 108 ? -6.754 4.249 3.075 1.00 83.75 108 GLY A N 1
ATOM 886 C CA . GLY A 1 108 ? -6.215 4.952 4.225 1.00 83.75 108 GLY A CA 1
ATOM 887 C C . GLY A 1 108 ? -5.189 5.966 3.770 1.00 83.75 108 GLY A C 1
ATOM 888 O O . GLY A 1 108 ? -5.436 7.149 3.958 1.00 83.75 108 GLY A O 1
ATOM 889 N N . PHE A 1 109 ? -4.098 5.487 3.157 1.00 87.06 109 PHE A N 1
ATOM 890 C CA . PHE A 1 109 ? -3.023 6.311 2.605 1.00 87.06 109 PHE A CA 1
ATOM 891 C C . PHE A 1 109 ? -2.096 5.578 1.634 1.00 87.06 109 PHE A C 1
ATOM 893 O O . PHE A 1 109 ? -2.169 4.359 1.500 1.00 87.06 109 PHE A O 1
ATOM 900 N N . TRP A 1 110 ? -1.249 6.344 0.942 1.00 88.19 110 TRP A N 1
ATOM 901 C CA . TRP A 1 110 ? -0.130 5.867 0.125 1.00 88.19 110 TRP A CA 1
ATOM 902 C C . TRP A 1 110 ? 1.186 6.412 0.697 1.00 88.19 110 TRP A C 1
ATOM 904 O O . TRP A 1 110 ? 1.255 7.580 1.083 1.00 88.19 110 TRP A O 1
ATOM 914 N N . GLN A 1 111 ? 2.208 5.559 0.763 1.00 86.62 111 GLN A N 1
ATOM 915 C CA . GLN A 1 111 ? 3.591 5.917 1.100 1.00 86.62 111 GLN A CA 1
ATOM 916 C C . GLN A 1 111 ? 4.515 5.461 -0.021 1.00 86.62 111 GLN A C 1
ATOM 918 O O . GLN A 1 111 ? 4.192 4.485 -0.685 1.00 86.62 111 GLN A O 1
ATOM 923 N N . TYR A 1 112 ? 5.663 6.114 -0.180 1.00 85.62 112 TYR A N 1
ATOM 924 C CA . TYR A 1 112 ? 6.687 5.755 -1.161 1.00 85.62 112 TYR A CA 1
ATOM 925 C C . TYR A 1 112 ? 8.099 5.987 -0.601 1.00 85.62 112 TYR A C 1
ATOM 927 O O . TYR A 1 112 ? 8.242 6.651 0.438 1.00 85.62 112 TYR A O 1
ATOM 935 N N . SER A 1 113 ? 9.119 5.421 -1.257 1.00 76.56 113 SER A N 1
ATOM 936 C CA . SER A 1 113 ? 10.537 5.508 -0.863 1.00 76.56 113 SER A CA 1
ATOM 937 C C . SER A 1 113 ? 11.395 6.346 -1.807 1.00 76.56 113 SER A C 1
ATOM 939 O O . SER A 1 113 ? 11.053 6.497 -2.996 1.00 76.56 113 SER A O 1
#

Organism: NCBI:txid571915

Radius of gyration: 15.23 Å; chains: 1; bounding box: 30×37×42 Å

Sequence (113 aa):
MFRHPFTEQSEHTDFQLLADDGTSPVLRQAWLHPMPADAERTPILTVGDEPTLIQEEGYYTDPLESDGWEFFACFDEDGYCDEQLLDQYPLIYGSLYVYRRGEDFTFGFWQYS

pLDDT: mean 84.1, std 10.03, range [50.22, 95.56]